Protein AF-A0A5D0SQM6-F1 (afdb_monomer)

Solvent-accessible surface area (backbone atoms only — not comparable to full-atom values): 8567 Å² total; per-residue (Å²): 117,87,54,47,66,54,40,45,46,53,64,76,66,55,86,53,50,62,44,47,6,36,24,34,65,71,31,58,69,59,44,52,49,39,36,71,53,19,62,94,47,34,68,59,55,52,51,30,46,67,71,23,79,80,90,74,53,71,64,61,26,51,54,21,42,53,53,52,50,61,75,44,41,73,59,49,38,44,52,74,42,43,67,62,58,60,66,38,75,87,69,67,67,66,70,58,75,57,52,77,78,45,87,38,69,71,35,80,44,76,32,79,69,28,56,73,27,76,60,44,60,57,45,50,76,46,24,66,42,61,46,70,39,49,92,51,66,54,31,48,51,50,36,55,53,51,31,55,76,70,76,96

Foldseek 3Di:
DDALVVLVCCLVVVPCLQLVLLLCLVPVVVLVVSCVSHVVCVVSSVVSVVPHDPPDDPVSNVVSNVVSCVVCVVVVCLQPPLVVVCPDPVLVDDLCVVCVVDPQAAAEEEDAQCRLVSNVVSSVVHHPYYHDHHPHPSSVVNNVVVCVVVVD

Nearest PDB structures (foldseek):
  4krg-assembly2_B  TM=5.559E-01  e=3.596E-02  Haemonchus contortus
  1y8c-assembly1_A  TM=6.278E-01  e=1.018E-01  Clostridium acetobutylicum ATCC 824
  4kdr-assembly1_A  TM=5.316E-01  e=6.938E-02  Escherichia coli K-12
  3vse-assembly1_A  TM=8.007E-01  e=7.311E-01  Staphylococcus aureus subsp. aureus Mu50
  4nec-assembly3_C  TM=7.654E-01  e=6.553E-01  Streptomyces lasalocidi

pLDDT: mean 93.31, std 5.18, range [63.38, 98.31]

Structure (mmCIF, N/CA/C/O backbone):
data_AF-A0A5D0SQM6-F1
#
_entry.id   AF-A0A5D0SQM6-F1
#
loop_
_atom_site.group_PDB
_atom_site.id
_atom_site.type_symbol
_atom_site.label_atom_id
_atom_site.label_alt_id
_atom_site.label_comp_id
_atom_site.label_asym_id
_atom_site.label_entity_id
_atom_site.label_seq_id
_atom_site.pdbx_PDB_ins_code
_atom_site.Cartn_x
_atom_site.Cartn_y
_atom_site.Cartn_z
_atom_site.occupancy
_atom_site.B_iso_or_equiv
_atom_site.auth_seq_id
_atom_site.auth_comp_id
_atom_site.auth_asym_id
_atom_site.auth_atom_id
_atom_site.pdbx_PDB_model_num
ATOM 1 N N . MET A 1 1 ? 7.901 -7.906 1.653 1.00 63.38 1 MET A N 1
ATOM 2 C CA . MET A 1 1 ? 7.744 -8.273 0.223 1.00 63.38 1 MET A CA 1
ATOM 3 C C . MET A 1 1 ? 6.401 -7.726 -0.242 1.00 63.38 1 MET A C 1
ATOM 5 O O . MET A 1 1 ? 5.490 -7.716 0.574 1.00 63.38 1 MET A O 1
ATOM 9 N N . LEU A 1 2 ? 6.290 -7.205 -1.470 1.00 78.69 2 LEU A N 1
ATOM 10 C CA . LEU A 1 2 ? 5.042 -6.603 -1.966 1.00 78.69 2 LEU A CA 1
ATOM 11 C C . LEU A 1 2 ? 3.921 -7.645 -2.069 1.00 78.69 2 LEU A C 1
ATOM 13 O O . LEU A 1 2 ? 4.096 -8.666 -2.729 1.00 78.69 2 LEU A O 1
ATOM 17 N N . ASP A 1 3 ? 2.765 -7.359 -1.475 1.00 86.31 3 ASP A N 1
ATOM 18 C CA . ASP A 1 3 ? 1.555 -8.173 -1.645 1.00 86.31 3 ASP A CA 1
ATOM 19 C C . ASP A 1 3 ? 0.936 -8.014 -3.042 1.00 86.31 3 ASP A C 1
ATOM 21 O O . ASP A 1 3 ? 1.148 -7.002 -3.713 1.00 86.31 3 ASP A O 1
ATOM 25 N N . LYS A 1 4 ? 0.081 -8.973 -3.428 1.00 91.56 4 LYS A N 1
ATOM 26 C CA . LYS A 1 4 ? -0.690 -8.972 -4.684 1.00 91.56 4 LYS A CA 1
ATOM 27 C C . LYS A 1 4 ? -1.365 -7.628 -4.972 1.00 91.56 4 LYS A C 1
ATOM 29 O O . LYS A 1 4 ? -1.312 -7.148 -6.100 1.00 91.56 4 LYS A O 1
ATOM 34 N N . VAL A 1 5 ? -1.958 -7.010 -3.950 1.00 90.88 5 VAL A N 1
ATOM 35 C CA . VAL A 1 5 ? -2.655 -5.725 -4.092 1.00 90.88 5 VAL A CA 1
ATOM 36 C C . VAL A 1 5 ? -1.746 -4.620 -4.618 1.00 90.88 5 VAL A C 1
ATOM 38 O O . VAL A 1 5 ? -2.197 -3.831 -5.430 1.00 90.88 5 VAL A O 1
ATOM 41 N N . HIS A 1 6 ? -0.455 -4.614 -4.277 1.00 90.81 6 HIS A N 1
ATOM 42 C CA . HIS A 1 6 ? 0.480 -3.607 -4.784 1.00 90.81 6 HIS A CA 1
ATOM 43 C C . HIS A 1 6 ? 0.828 -3.816 -6.253 1.00 90.81 6 HIS A C 1
ATOM 45 O O . HIS A 1 6 ? 1.030 -2.840 -6.963 1.00 90.81 6 HIS A O 1
ATOM 51 N N . ALA A 1 7 ? 0.896 -5.067 -6.719 1.00 93.25 7 ALA A N 1
ATOM 52 C CA . ALA A 1 7 ? 1.053 -5.334 -8.144 1.00 93.25 7 ALA A CA 1
ATOM 53 C C . ALA A 1 7 ? -0.190 -4.831 -8.899 1.00 93.25 7 ALA A C 1
ATOM 55 O O . ALA A 1 7 ? -0.078 -4.024 -9.815 1.00 93.25 7 ALA A O 1
ATOM 56 N N . VAL A 1 8 ? -1.393 -5.177 -8.433 1.00 95.00 8 VAL A N 1
ATOM 57 C CA . VAL A 1 8 ? -2.633 -4.671 -9.043 1.00 95.00 8 VAL A CA 1
ATOM 58 C C . VAL A 1 8 ? -2.690 -3.138 -9.023 1.00 95.00 8 VAL A C 1
ATOM 60 O O . VAL A 1 8 ? -2.903 -2.528 -10.062 1.00 95.00 8 VAL A O 1
ATOM 63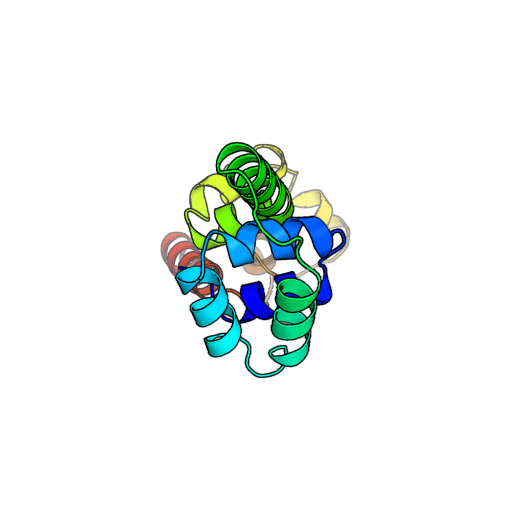 N N . TRP A 1 9 ? -2.422 -2.497 -7.886 1.00 93.31 9 TRP A N 1
ATOM 64 C CA . TRP A 1 9 ? -2.431 -1.036 -7.761 1.00 93.31 9 TRP A CA 1
ATOM 65 C C . TRP A 1 9 ? -1.369 -0.350 -8.612 1.00 93.31 9 TRP A C 1
ATOM 67 O O . TRP A 1 9 ? -1.635 0.709 -9.173 1.00 93.31 9 TRP A O 1
ATOM 77 N N . LEU A 1 10 ? -0.177 -0.941 -8.739 1.00 93.62 10 LEU A N 1
ATOM 78 C CA . LEU A 1 10 ? 0.855 -0.413 -9.624 1.00 93.62 10 LEU A CA 1
ATOM 79 C C . LEU A 1 10 ? 0.369 -0.386 -11.074 1.00 93.62 10 LEU A C 1
ATOM 81 O O . LEU A 1 10 ? 0.719 0.550 -11.778 1.00 93.62 10 LEU A O 1
ATOM 85 N N . ALA A 1 11 ? -0.423 -1.369 -11.509 1.00 94.88 11 ALA A N 1
ATOM 86 C CA . ALA A 1 11 ? -1.043 -1.352 -12.831 1.00 94.88 11 ALA A CA 1
ATOM 87 C C . ALA A 1 11 ? -2.197 -0.340 -12.920 1.00 94.88 11 ALA A C 1
ATOM 89 O O . ALA A 1 11 ? -2.239 0.466 -13.844 1.00 94.88 11 ALA A O 1
ATOM 90 N N . ASP A 1 12 ? -3.094 -0.332 -11.935 1.00 94.12 12 ASP A N 1
ATOM 91 C CA . ASP A 1 12 ? -4.331 0.465 -11.965 1.00 94.12 12 ASP A CA 1
ATOM 92 C C . ASP A 1 12 ? -4.084 1.967 -11.839 1.00 94.12 12 ASP A C 1
ATOM 94 O O . ASP A 1 12 ? -4.835 2.778 -12.378 1.00 94.12 12 ASP A O 1
ATOM 98 N N . PHE A 1 13 ? -3.031 2.343 -11.115 1.00 90.44 13 PHE A N 1
ATOM 99 C CA . PHE A 1 13 ? -2.707 3.733 -10.814 1.00 90.44 13 PHE A CA 1
ATOM 100 C C . PHE A 1 13 ? -1.411 4.201 -11.481 1.00 90.44 13 PHE A C 1
ATOM 102 O O . PHE A 1 13 ? -0.919 5.288 -11.161 1.00 90.44 13 PHE A O 1
ATOM 109 N N . CYS A 1 14 ? -0.847 3.418 -12.410 1.00 91.44 14 CYS A N 1
ATOM 110 C CA . CYS A 1 14 ? 0.328 3.845 -13.161 1.00 91.44 14 CYS A CA 1
ATOM 111 C C . CYS A 1 14 ? -0.002 5.088 -13.992 1.00 91.44 14 CYS A C 1
ATOM 113 O O . CYS A 1 14 ? -0.777 5.028 -14.940 1.00 91.44 14 CYS A O 1
ATOM 115 N N . LYS A 1 15 ? 0.617 6.225 -13.668 1.00 91.19 15 LYS A N 1
ATOM 116 C CA . LYS A 1 15 ? 0.485 7.453 -14.473 1.00 91.19 15 LYS A CA 1
ATOM 117 C C . LYS A 1 15 ? 1.580 7.600 -15.529 1.00 91.19 15 LYS A C 1
ATOM 119 O O . LYS A 1 15 ? 1.470 8.440 -16.414 1.00 91.19 15 LYS A O 1
ATOM 124 N N . ASP A 1 16 ? 2.657 6.830 -15.404 1.00 95.19 16 ASP A N 1
ATOM 125 C CA . ASP A 1 16 ? 3.860 6.941 -16.229 1.00 95.19 16 ASP A CA 1
ATOM 126 C C . ASP A 1 16 ? 4.337 5.548 -16.653 1.00 95.19 16 ASP A C 1
ATOM 128 O O . ASP A 1 16 ? 5.353 5.019 -16.192 1.00 95.19 16 ASP A O 1
ATOM 132 N N . GLU A 1 17 ? 3.551 4.945 -17.542 1.00 96.19 17 GLU A N 1
ATOM 133 C CA . GLU A 1 17 ? 3.812 3.623 -18.110 1.00 96.19 17 GLU A CA 1
ATOM 134 C C . GLU A 1 17 ? 5.172 3.544 -18.801 1.00 96.19 17 GLU A C 1
ATOM 136 O O . GLU A 1 17 ? 5.855 2.529 -18.709 1.00 96.19 17 GLU A O 1
ATOM 141 N N . LYS A 1 18 ? 5.615 4.627 -19.451 1.00 96.00 18 LYS A N 1
ATOM 142 C CA . LYS A 1 18 ? 6.921 4.666 -20.116 1.00 96.00 18 LYS A CA 1
ATOM 143 C C . LYS A 1 18 ? 8.051 4.461 -19.109 1.00 96.00 18 LYS A C 1
ATOM 145 O O . LYS A 1 18 ? 8.949 3.656 -19.352 1.00 96.00 18 LYS A O 1
ATOM 150 N N . THR A 1 19 ? 8.011 5.174 -17.985 1.00 97.25 19 THR A N 1
ATOM 151 C CA . THR A 1 19 ? 9.012 5.027 -16.922 1.00 97.25 19 THR A CA 1
ATOM 152 C C . THR A 1 19 ? 8.942 3.631 -16.314 1.00 97.25 19 THR A C 1
ATOM 154 O O . THR A 1 19 ? 9.981 2.992 -16.140 1.00 97.25 19 THR A O 1
ATOM 157 N N . LEU A 1 20 ? 7.736 3.116 -16.056 1.00 97.44 20 LEU A N 1
ATOM 158 C CA . LEU A 1 20 ? 7.570 1.750 -15.563 1.00 97.44 20 LEU A CA 1
ATOM 159 C C . LEU A 1 20 ? 8.162 0.723 -16.541 1.00 97.44 20 LEU A C 1
ATOM 161 O O . LEU A 1 20 ? 8.899 -0.163 -16.121 1.00 97.44 20 LEU A O 1
ATOM 165 N N . GLY A 1 21 ? 7.927 0.879 -17.843 1.00 97.38 21 GLY A N 1
ATOM 166 C CA . GLY A 1 21 ? 8.459 0.001 -18.884 1.00 97.38 21 GLY A CA 1
ATOM 167 C C . GLY A 1 21 ? 9.980 -0.026 -18.914 1.00 97.38 21 GLY A C 1
ATOM 168 O O . GLY A 1 21 ? 10.569 -1.104 -18.959 1.00 97.38 21 GLY A O 1
ATOM 169 N N . ILE A 1 22 ? 10.627 1.139 -18.818 1.00 98.00 22 ILE A N 1
ATOM 170 C CA . ILE A 1 22 ? 12.094 1.251 -18.739 1.00 98.00 22 ILE A CA 1
ATOM 171 C C . ILE A 1 22 ? 12.619 0.516 -17.497 1.00 98.00 22 ILE A C 1
ATOM 173 O O . ILE A 1 22 ? 13.536 -0.301 -17.610 1.00 98.00 22 ILE A O 1
ATOM 177 N N . ALA A 1 23 ? 12.014 0.754 -16.329 1.00 97.44 23 ALA A N 1
ATOM 178 C CA . ALA A 1 23 ? 12.422 0.116 -15.078 1.00 97.44 23 ALA A CA 1
ATOM 179 C C . ALA A 1 23 ? 12.260 -1.415 -15.132 1.00 97.44 23 ALA A C 1
ATOM 181 O O . ALA A 1 23 ? 13.172 -2.152 -14.753 1.00 97.44 23 ALA A O 1
ATOM 182 N N . LEU A 1 24 ? 11.132 -1.907 -15.655 1.00 96.81 24 LEU A N 1
ATOM 183 C CA . LEU A 1 24 ? 10.859 -3.340 -15.802 1.00 96.81 24 LEU A CA 1
ATOM 184 C C . LEU A 1 24 ? 11.761 -4.006 -16.846 1.00 96.81 24 LEU A C 1
ATOM 186 O O . LEU A 1 24 ? 12.163 -5.153 -16.657 1.00 96.81 24 LEU A O 1
ATOM 190 N N . LYS A 1 25 ? 12.135 -3.293 -17.916 1.00 95.69 25 LYS A N 1
ATOM 191 C CA . LYS A 1 25 ? 13.071 -3.799 -18.930 1.00 95.69 25 LYS A CA 1
ATOM 192 C C . LYS A 1 25 ? 14.458 -4.051 -18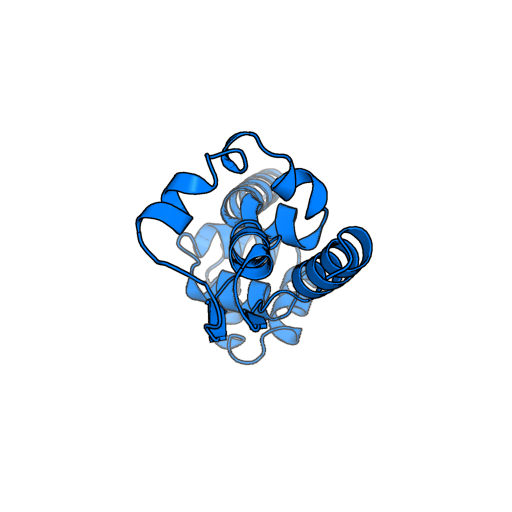.348 1.00 95.69 25 LYS A C 1
ATOM 194 O O . LYS A 1 25 ? 15.067 -5.067 -18.671 1.00 95.69 25 LYS A O 1
ATOM 199 N N . GLY A 1 26 ? 14.921 -3.152 -17.481 1.00 95.00 26 GLY A N 1
ATOM 200 C CA . GLY A 1 26 ? 16.174 -3.309 -16.744 1.00 95.00 26 GLY A CA 1
ATOM 201 C C . GLY A 1 26 ? 16.124 -4.361 -15.634 1.00 95.00 26 GLY A C 1
ATOM 202 O O . GLY A 1 26 ? 17.166 -4.868 -15.233 1.00 95.00 26 GLY A O 1
ATOM 203 N N . ASN A 1 27 ? 14.922 -4.740 -15.179 1.00 95.81 27 ASN A N 1
ATOM 204 C CA . ASN A 1 27 ? 14.713 -5.659 -14.057 1.00 95.81 27 ASN A CA 1
ATOM 205 C C . ASN A 1 27 ? 13.762 -6.823 -14.417 1.00 95.81 27 ASN A C 1
ATOM 207 O O . ASN A 1 27 ? 12.633 -6.883 -13.911 1.00 95.81 27 ASN A O 1
ATOM 211 N N . PRO A 1 28 ? 14.195 -7.800 -15.242 1.00 95.38 28 PRO A N 1
ATOM 212 C CA . PRO A 1 28 ? 13.325 -8.883 -15.713 1.00 95.38 28 PRO A CA 1
ATOM 213 C C . PRO A 1 28 ? 12.722 -9.750 -14.599 1.00 95.38 28 PRO A C 1
ATOM 215 O O . PRO A 1 28 ? 11.604 -10.247 -14.737 1.00 95.38 28 PRO A O 1
ATOM 218 N N . SER A 1 29 ? 13.433 -9.923 -13.481 1.00 96.44 29 SER A N 1
ATOM 219 C CA . SER A 1 29 ? 12.937 -10.660 -12.312 1.00 96.44 29 SER A CA 1
ATOM 220 C C . SER A 1 29 ? 11.763 -9.948 -11.635 1.00 96.44 29 SER A C 1
ATOM 222 O O . SER A 1 29 ? 10.799 -10.600 -11.236 1.00 96.44 29 SER A O 1
ATOM 224 N N . VAL A 1 30 ? 11.804 -8.614 -11.558 1.00 95.12 30 VAL A N 1
ATOM 225 C CA . VAL A 1 30 ? 10.716 -7.787 -11.015 1.00 95.12 30 VAL A CA 1
ATOM 226 C C . VAL A 1 30 ? 9.502 -7.850 -11.936 1.00 95.12 30 VAL A C 1
ATOM 228 O O . VAL A 1 30 ? 8.391 -8.072 -11.463 1.00 95.12 30 VAL A O 1
ATOM 231 N N . TYR A 1 31 ? 9.710 -7.738 -13.249 1.00 96.62 31 TYR A N 1
ATOM 232 C CA . TYR A 1 31 ? 8.651 -7.931 -14.242 1.00 96.62 31 TYR A CA 1
ATOM 233 C C . TYR A 1 31 ? 7.971 -9.299 -14.100 1.00 96.62 31 TYR A C 1
ATOM 235 O O . TYR A 1 31 ? 6.746 -9.378 -13.990 1.00 96.62 31 TYR A O 1
ATOM 243 N N . TRP A 1 32 ? 8.761 -10.376 -14.036 1.00 96.50 32 TRP A N 1
ATOM 244 C CA . TRP A 1 32 ? 8.239 -11.725 -13.828 1.00 96.50 32 TRP A CA 1
ATOM 245 C C . TRP A 1 32 ? 7.436 -11.827 -12.527 1.00 96.50 32 TRP A C 1
ATOM 247 O O . TRP A 1 32 ? 6.323 -12.353 -12.533 1.00 96.50 32 TRP A O 1
ATOM 257 N N . TYR A 1 33 ? 7.967 -11.283 -11.429 1.00 95.19 33 TYR A N 1
ATOM 258 C CA . TYR A 1 33 ? 7.308 -11.304 -10.126 1.00 95.19 33 TYR A CA 1
ATOM 259 C C . TYR A 1 33 ? 5.948 -10.600 -10.168 1.00 95.19 33 TYR A C 1
ATOM 261 O O . TYR A 1 33 ? 4.949 -11.175 -9.742 1.00 95.19 33 TYR A O 1
ATOM 269 N N . LEU A 1 34 ? 5.878 -9.393 -10.737 1.00 95.12 34 LEU A N 1
ATOM 270 C CA . LEU A 1 34 ? 4.633 -8.626 -10.833 1.00 95.12 34 LEU A CA 1
ATOM 271 C C . LEU A 1 34 ? 3.565 -9.358 -11.652 1.00 95.12 34 LEU A C 1
ATOM 273 O O . LEU A 1 34 ? 2.422 -9.451 -11.205 1.00 95.12 34 LEU A O 1
ATOM 277 N N . LYS A 1 35 ? 3.942 -9.970 -12.784 1.00 95.38 35 LYS A N 1
ATOM 278 C CA . LYS A 1 35 ? 3.031 -10.806 -13.585 1.00 95.38 35 LYS A CA 1
ATOM 279 C C . LYS A 1 35 ? 2.497 -12.006 -12.806 1.00 95.38 35 LYS A C 1
ATOM 281 O O . LYS A 1 35 ? 1.325 -12.346 -12.924 1.00 95.38 35 LYS A O 1
ATOM 286 N N . LYS A 1 36 ? 3.347 -12.662 -12.010 1.00 95.56 36 LYS A N 1
ATOM 287 C CA . LYS A 1 36 ? 2.926 -13.805 -11.185 1.00 95.56 36 LYS A CA 1
ATOM 288 C C . LYS A 1 36 ? 2.039 -13.392 -10.018 1.00 95.56 36 LYS A C 1
ATOM 290 O O . LYS A 1 36 ? 1.133 -14.142 -9.666 1.00 95.56 36 LYS A O 1
ATOM 295 N N . MET A 1 37 ? 2.272 -12.216 -9.444 1.00 93.94 37 MET A N 1
ATOM 296 C CA . MET A 1 37 ? 1.464 -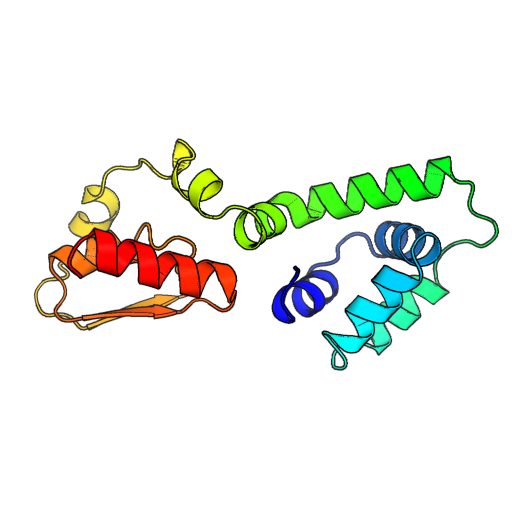11.693 -8.344 1.00 93.94 37 MET A CA 1
ATOM 297 C C . MET A 1 37 ? 0.092 -11.188 -8.800 1.00 93.94 37 MET A C 1
ATOM 299 O O . MET A 1 37 ? -0.878 -11.359 -8.063 1.00 93.94 37 MET A O 1
ATOM 303 N N . ALA A 1 38 ? 0.004 -10.589 -9.989 1.00 95.94 38 ALA A N 1
ATOM 304 C CA . ALA A 1 38 ? -1.223 -10.025 -10.549 1.00 95.94 38 ALA A CA 1
ATOM 305 C C . ALA A 1 38 ? -1.496 -10.555 -11.972 1.00 95.94 38 ALA A C 1
ATOM 307 O O . ALA A 1 38 ? -1.405 -9.789 -12.936 1.00 95.94 38 ALA A O 1
ATOM 308 N N . PRO A 1 39 ? -1.847 -11.848 -12.130 1.00 96.69 39 PRO A N 1
ATOM 309 C CA . PRO A 1 39 ? -2.194 -12.417 -13.435 1.00 96.69 39 PRO A CA 1
ATOM 310 C C . PRO A 1 39 ? -3.375 -11.693 -14.103 1.00 96.69 39 PRO A C 1
ATOM 312 O O . PRO A 1 39 ? -3.424 -11.572 -15.320 1.00 96.69 39 PRO A O 1
ATOM 315 N N . GLU A 1 40 ? -4.296 -11.115 -13.329 1.00 97.44 40 GLU A N 1
ATOM 316 C CA . GLU A 1 40 ? -5.381 -10.277 -13.861 1.00 97.44 40 GLU A CA 1
ATOM 317 C C . GLU A 1 40 ? -4.900 -8.991 -14.562 1.00 97.44 40 GLU A C 1
ATOM 319 O O . GLU A 1 40 ? -5.652 -8.379 -15.319 1.00 97.44 40 GLU A O 1
ATOM 324 N N . ARG A 1 41 ? -3.655 -8.569 -14.315 1.00 97.50 41 ARG A N 1
ATOM 325 C CA . ARG A 1 41 ? -3.012 -7.397 -14.925 1.00 97.50 41 ARG A CA 1
ATOM 326 C C . ARG A 1 41 ? -1.855 -7.787 -15.842 1.00 97.50 41 ARG A C 1
ATOM 328 O O . ARG A 1 41 ? -1.049 -6.937 -16.209 1.00 97.50 41 ARG A O 1
ATOM 335 N N . GLU A 1 42 ? -1.783 -9.054 -16.250 1.00 96.69 42 GLU A N 1
ATOM 336 C CA . GLU A 1 42 ? -0.700 -9.573 -17.087 1.00 96.69 42 GLU A CA 1
ATO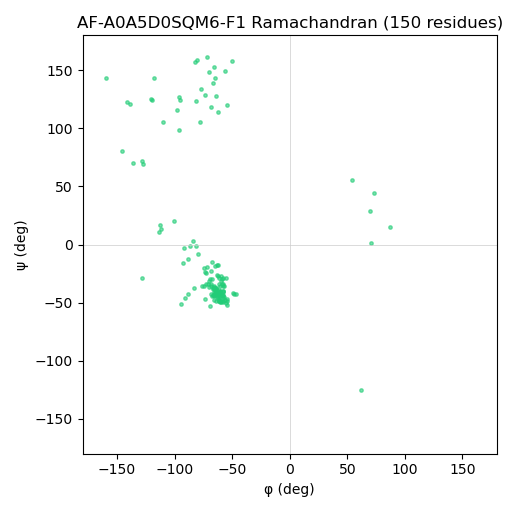M 337 C C . GLU A 1 42 ? -0.518 -8.755 -18.373 1.00 96.69 42 GLU A C 1
ATOM 339 O O . GLU A 1 42 ? 0.585 -8.293 -18.666 1.00 96.69 42 GLU A O 1
ATOM 344 N N . TYR A 1 43 ? -1.626 -8.509 -19.075 1.00 97.50 43 TYR A N 1
ATOM 345 C CA . TYR A 1 43 ? -1.651 -7.764 -20.331 1.00 97.50 43 TYR A CA 1
ATOM 346 C C . TYR A 1 43 ? -1.085 -6.345 -20.198 1.00 97.50 43 TYR A C 1
ATOM 348 O O . TYR A 1 43 ? -0.322 -5.901 -21.052 1.00 97.50 43 TYR A O 1
ATOM 356 N N . PHE A 1 44 ? -1.404 -5.652 -19.100 1.00 97.88 44 PHE A N 1
ATOM 357 C CA . PHE A 1 44 ? -0.871 -4.317 -18.830 1.00 97.88 44 PHE A CA 1
ATOM 358 C C . PHE A 1 44 ? 0.661 -4.347 -18.746 1.00 97.88 44 PHE A C 1
ATOM 360 O O . PHE A 1 44 ? 1.340 -3.579 -19.425 1.00 97.88 44 PHE A O 1
ATOM 367 N N . TYR A 1 45 ? 1.227 -5.273 -17.968 1.00 97.69 45 TYR A N 1
ATOM 368 C CA . TYR A 1 45 ? 2.680 -5.362 -17.822 1.00 97.69 45 TYR A CA 1
ATOM 369 C C . TYR A 1 45 ? 3.383 -5.750 -19.121 1.00 97.69 45 TYR A C 1
ATOM 371 O O . TYR A 1 45 ? 4.475 -5.251 -19.395 1.00 97.69 45 TYR A O 1
ATOM 379 N N . GLU A 1 46 ? 2.773 -6.620 -19.926 1.00 97.50 46 GLU A N 1
ATOM 380 C CA . GLU A 1 46 ? 3.294 -6.976 -21.247 1.00 97.50 46 GLU A CA 1
ATOM 381 C C . GLU A 1 46 ? 3.336 -5.772 -22.184 1.00 97.50 46 GLU A C 1
ATOM 383 O O . GLU A 1 46 ? 4.368 -5.528 -22.810 1.00 97.50 46 GLU A O 1
ATOM 388 N N . GLN A 1 47 ? 2.259 -4.987 -22.237 1.00 97.50 47 GLN A N 1
ATOM 389 C CA . GLN A 1 47 ? 2.207 -3.763 -23.035 1.00 97.50 47 GLN A CA 1
ATOM 390 C C . GLN A 1 47 ? 3.250 -2.740 -22.583 1.00 97.50 47 GLN A C 1
ATOM 392 O O . GLN A 1 47 ? 4.012 -2.226 -23.402 1.00 97.50 47 GLN A O 1
ATOM 397 N N . VAL A 1 48 ? 3.330 -2.484 -21.277 1.00 96.94 48 VAL A N 1
ATOM 398 C CA . VAL A 1 48 ? 4.299 -1.553 -20.687 1.00 96.94 48 VAL A CA 1
ATOM 399 C C . VAL A 1 48 ? 5.736 -1.958 -21.030 1.00 96.94 48 VAL A C 1
ATOM 401 O O . VAL A 1 48 ? 6.547 -1.116 -21.420 1.00 96.94 48 VAL A O 1
ATOM 404 N N . LEU A 1 49 ? 6.059 -3.253 -20.951 1.00 96.19 49 LEU A N 1
ATOM 405 C CA . LEU A 1 49 ? 7.382 -3.766 -21.307 1.00 96.19 49 LEU A CA 1
ATOM 406 C C . LEU A 1 49 ? 7.652 -3.712 -22.821 1.00 96.19 49 LEU A C 1
ATOM 408 O O . LEU A 1 49 ? 8.791 -3.469 -23.233 1.00 96.19 49 LEU A O 1
ATOM 412 N N . ALA A 1 50 ? 6.636 -3.966 -23.649 1.00 96.12 50 ALA A N 1
ATOM 413 C CA . ALA A 1 50 ? 6.742 -3.939 -25.108 1.00 96.12 50 ALA A CA 1
ATOM 414 C C . ALA A 1 50 ? 6.960 -2.519 -25.650 1.00 96.12 50 ALA A C 1
ATOM 416 O O . ALA A 1 50 ? 7.729 -2.337 -26.593 1.00 96.12 50 ALA A O 1
ATOM 417 N N . ASN A 1 51 ? 6.341 -1.521 -25.014 1.00 94.88 51 ASN A N 1
ATOM 418 C CA . ASN A 1 51 ? 6.455 -0.106 -25.372 1.00 94.88 51 ASN A CA 1
ATOM 419 C C . ASN A 1 51 ? 7.750 0.551 -24.862 1.00 94.88 51 ASN A C 1
ATOM 421 O O . ASN A 1 51 ? 8.050 1.695 -25.217 1.00 94.88 51 ASN A O 1
ATOM 425 N N . ALA A 1 52 ? 8.531 -0.146 -24.032 1.00 94.69 52 ALA A N 1
ATOM 426 C CA . ALA A 1 52 ? 9.805 0.360 -23.543 1.00 94.69 52 ALA A CA 1
ATOM 427 C C . ALA A 1 52 ? 10.834 0.482 -24.691 1.00 94.69 52 ALA A C 1
ATOM 429 O O . ALA A 1 52 ? 10.939 -0.425 -25.526 1.00 94.69 52 ALA A O 1
ATOM 430 N N . PRO A 1 53 ? 11.642 1.562 -24.736 1.00 92.69 53 PRO A N 1
ATOM 431 C CA . PRO A 1 53 ? 12.695 1.711 -25.735 1.00 92.69 53 PRO A CA 1
ATOM 432 C C . PRO A 1 53 ? 13.686 0.539 -25.734 1.00 92.69 53 PRO A C 1
ATOM 434 O O . PRO A 1 53 ? 13.965 -0.076 -24.701 1.00 92.69 53 PRO A O 1
ATOM 437 N N . LYS A 1 54 ? 14.246 0.243 -26.909 1.00 88.69 54 LYS A N 1
ATOM 438 C CA . LYS A 1 54 ? 15.341 -0.725 -27.062 1.00 88.69 54 LYS A CA 1
ATOM 439 C C . LYS A 1 54 ? 16.682 -0.062 -26.727 1.00 88.69 54 LYS A C 1
ATOM 441 O O . LYS A 1 54 ? 16.804 1.150 -26.860 1.00 88.69 54 LYS A O 1
ATOM 446 N N . ASN A 1 55 ? 17.679 -0.871 -26.357 1.00 87.62 55 ASN A N 1
ATOM 447 C CA . ASN A 1 55 ? 19.061 -0.442 -26.092 1.00 87.62 55 ASN A CA 1
ATOM 448 C C . ASN A 1 55 ? 19.157 0.694 -25.058 1.00 87.62 55 ASN A C 1
ATOM 450 O O . ASN A 1 55 ? 19.693 1.762 -25.334 1.00 87.62 55 ASN A O 1
ATOM 454 N N . LEU A 1 56 ? 18.591 0.462 -23.873 1.00 90.12 56 LEU A N 1
ATOM 455 C CA . LEU A 1 56 ? 18.626 1.419 -22.771 1.00 90.12 56 LEU A CA 1
ATOM 456 C C . LEU A 1 56 ? 19.994 1.416 -22.085 1.00 90.12 56 LEU A C 1
ATOM 458 O O . LEU A 1 56 ? 20.522 0.360 -21.739 1.00 90.12 56 LEU A O 1
ATOM 462 N N . GLU A 1 57 ? 20.524 2.608 -21.836 1.00 93.81 57 GLU A N 1
ATOM 463 C CA . GLU A 1 57 ? 21.704 2.799 -20.997 1.00 93.81 57 GLU A CA 1
ATOM 464 C C . GLU A 1 57 ? 21.376 2.524 -19.524 1.00 93.81 57 GLU A C 1
ATOM 466 O O . GLU A 1 57 ? 20.264 2.791 -19.050 1.00 93.81 57 GLU A O 1
ATOM 471 N N . SER A 1 58 ? 22.360 2.025 -18.773 1.00 94.38 58 SER A N 1
ATOM 472 C CA . SER A 1 58 ? 22.201 1.683 -17.353 1.00 94.38 58 SER A CA 1
ATOM 473 C C . SER A 1 58 ? 21.759 2.871 -16.497 1.00 94.38 58 SER A C 1
ATOM 475 O O . SER A 1 58 ? 20.981 2.701 -15.561 1.00 94.38 58 SER A O 1
ATOM 477 N N . GLU A 1 59 ? 22.205 4.083 -16.833 1.00 96.44 59 GLU A N 1
ATOM 478 C CA . GLU A 1 59 ? 21.815 5.306 -16.127 1.00 96.44 59 GLU A CA 1
ATOM 479 C C . GLU A 1 59 ? 20.320 5.608 -16.296 1.00 96.44 59 GLU A C 1
ATOM 481 O O . GLU A 1 59 ? 19.619 5.855 -15.315 1.00 96.44 59 GLU A O 1
ATOM 486 N N . LYS A 1 60 ? 19.787 5.472 -17.517 1.00 96.19 60 LYS A N 1
ATOM 487 C CA . LYS A 1 60 ? 18.358 5.684 -17.802 1.00 96.19 60 LYS A CA 1
ATOM 488 C C . LYS A 1 60 ? 17.468 4.651 -17.123 1.00 96.19 60 LYS A C 1
ATOM 490 O O . LYS A 1 60 ? 16.378 4.987 -16.661 1.00 96.19 60 LYS A O 1
ATOM 495 N N . ILE A 1 61 ? 17.937 3.407 -17.028 1.00 96.81 61 ILE A N 1
ATOM 496 C CA . ILE A 1 61 ? 17.262 2.365 -16.248 1.00 96.81 61 ILE A CA 1
ATOM 497 C C . ILE A 1 61 ? 17.206 2.776 -14.776 1.00 96.81 61 ILE A C 1
ATOM 499 O O . ILE A 1 61 ? 16.130 2.765 -14.177 1.00 96.81 61 ILE A O 1
ATOM 503 N N . ARG A 1 62 ? 18.335 3.211 -14.208 1.00 97.50 62 ARG A N 1
ATOM 504 C CA . ARG A 1 62 ? 18.412 3.602 -12.799 1.00 97.50 62 ARG A CA 1
ATOM 505 C C . ARG A 1 62 ? 17.539 4.814 -12.469 1.00 97.50 62 ARG A C 1
ATOM 507 O O . ARG A 1 62 ? 16.868 4.826 -11.438 1.00 97.50 62 ARG A O 1
ATOM 514 N N . GLU A 1 63 ? 17.512 5.820 -13.338 1.00 97.50 63 GLU A N 1
ATOM 515 C CA . GLU A 1 63 ? 16.610 6.970 -13.207 1.00 97.50 63 GLU A CA 1
ATOM 516 C C . GLU A 1 63 ? 15.141 6.525 -13.166 1.00 97.50 63 GLU A C 1
ATOM 518 O O . GLU A 1 63 ? 14.370 6.982 -12.315 1.00 97.50 63 GLU A O 1
ATOM 523 N N . ALA A 1 64 ? 14.758 5.603 -14.055 1.00 97.31 64 ALA A N 1
ATOM 524 C CA . ALA A 1 64 ? 13.401 5.082 -14.122 1.00 97.31 64 ALA A CA 1
ATOM 525 C C . ALA A 1 64 ? 13.025 4.267 -12.878 1.00 97.31 64 ALA A C 1
ATOM 527 O O . ALA A 1 64 ? 11.945 4.474 -12.326 1.00 97.31 64 ALA A O 1
ATOM 528 N N . GLU A 1 65 ? 13.919 3.407 -12.385 1.00 95.94 65 GLU A N 1
ATOM 529 C CA . GLU A 1 65 ? 13.731 2.682 -11.120 1.00 95.94 65 GLU A CA 1
ATOM 530 C C . GLU A 1 65 ? 13.445 3.641 -9.966 1.00 95.94 65 GLU A C 1
ATOM 532 O O . GLU A 1 65 ? 12.454 3.485 -9.254 1.00 95.94 65 GLU A O 1
ATOM 537 N N . ILE A 1 66 ? 14.290 4.662 -9.792 1.00 95.75 66 ILE A N 1
ATOM 538 C CA . ILE A 1 66 ? 14.141 5.644 -8.714 1.00 95.75 66 ILE A CA 1
ATOM 539 C C . ILE A 1 66 ? 12.805 6.374 -8.846 1.00 95.75 66 ILE A C 1
ATOM 541 O O . ILE A 1 66 ? 12.119 6.588 -7.845 1.00 95.75 66 ILE A O 1
ATOM 545 N N . LYS A 1 67 ? 12.415 6.750 -10.066 1.00 95.88 67 LYS A N 1
ATOM 546 C CA . LYS A 1 67 ? 11.151 7.448 -10.313 1.00 95.88 67 LYS A CA 1
ATOM 547 C C . LYS A 1 67 ? 9.938 6.570 -9.993 1.00 95.88 67 LYS A C 1
ATOM 549 O O . LYS A 1 67 ? 9.029 7.046 -9.314 1.00 95.88 67 LYS A O 1
ATOM 554 N N . VAL A 1 68 ? 9.946 5.295 -10.393 1.00 94.19 68 VAL A N 1
ATOM 555 C CA . VAL A 1 68 ? 8.895 4.330 -10.020 1.00 94.19 68 VAL A CA 1
ATOM 556 C C . VAL A 1 68 ? 8.841 4.168 -8.505 1.00 94.19 68 VAL A C 1
ATOM 558 O O . VAL A 1 68 ? 7.773 4.329 -7.920 1.00 94.19 68 VAL A O 1
ATOM 561 N N . MET A 1 69 ? 9.981 3.940 -7.849 1.00 91.06 69 MET A N 1
ATOM 562 C CA . MET A 1 69 ? 10.044 3.748 -6.396 1.00 91.06 69 MET A CA 1
ATOM 563 C C . MET A 1 69 ? 9.525 4.964 -5.624 1.00 91.06 69 MET A C 1
ATOM 565 O O . MET A 1 69 ? 8.773 4.801 -4.668 1.00 91.06 69 MET A O 1
ATOM 569 N N . LYS A 1 70 ? 9.846 6.185 -6.073 1.00 90.81 70 LYS A N 1
ATOM 570 C CA . LYS A 1 70 ? 9.286 7.4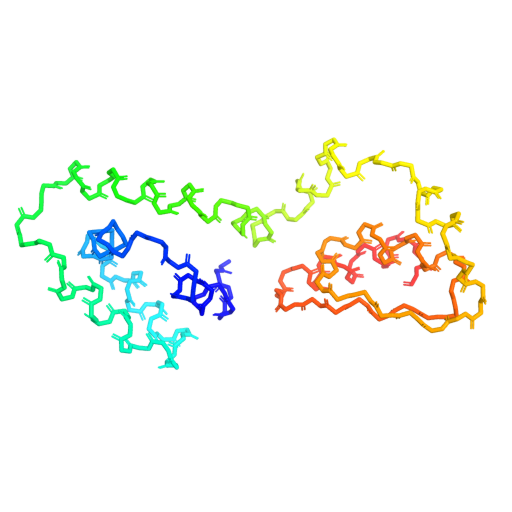20 -5.504 1.00 90.81 70 LYS A CA 1
ATOM 571 C C . LY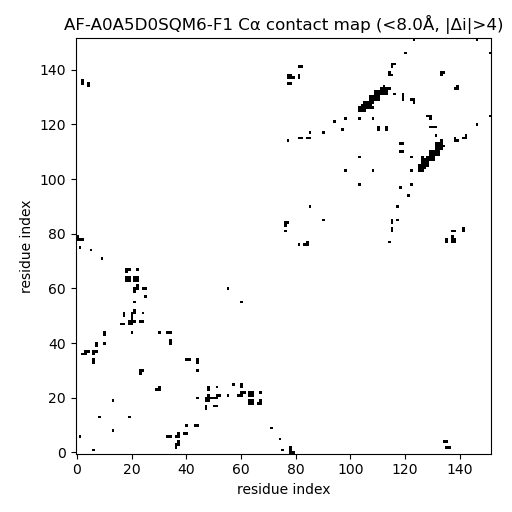S A 1 70 ? 7.767 7.489 -5.653 1.00 90.81 70 LYS A C 1
ATOM 573 O O . LYS A 1 70 ? 7.097 7.921 -4.724 1.00 90.81 70 LYS A O 1
ATOM 578 N N . SER A 1 71 ? 7.224 7.047 -6.789 1.00 89.81 71 SER A N 1
ATOM 579 C CA . SER A 1 71 ? 5.775 7.081 -7.036 1.00 89.81 71 SER A CA 1
ATOM 580 C C . SER A 1 71 ? 4.970 6.117 -6.158 1.00 89.81 71 SER A C 1
ATOM 582 O O . SER A 1 71 ? 3.789 6.358 -5.935 1.00 89.81 71 SER A O 1
ATOM 584 N N . ILE A 1 72 ? 5.606 5.065 -5.631 1.00 88.31 72 ILE A N 1
ATOM 585 C CA . ILE A 1 72 ? 4.976 4.065 -4.752 1.00 88.31 72 ILE A CA 1
ATOM 586 C C . ILE A 1 72 ? 5.503 4.115 -3.311 1.00 88.31 72 ILE A C 1
ATOM 588 O O . ILE A 1 72 ? 5.292 3.176 -2.544 1.00 88.31 72 ILE A O 1
ATOM 592 N N . ASN A 1 73 ? 6.223 5.177 -2.938 1.00 84.44 73 ASN A N 1
ATOM 593 C CA . ASN A 1 73 ? 6.978 5.230 -1.686 1.00 84.44 73 ASN A CA 1
ATOM 594 C C . ASN A 1 73 ? 6.102 5.018 -0.441 1.00 84.44 73 ASN A C 1
ATOM 596 O O . ASN A 1 73 ? 6.487 4.283 0.467 1.00 84.44 73 ASN A O 1
ATOM 600 N N . ASP A 1 74 ? 4.899 5.588 -0.430 1.00 75.19 74 ASP A N 1
ATOM 601 C CA . ASP A 1 74 ? 3.978 5.449 0.702 1.00 75.19 74 ASP A CA 1
ATOM 602 C C . ASP A 1 74 ? 3.549 3.989 0.902 1.00 75.19 74 ASP A C 1
ATOM 604 O O . ASP A 1 74 ? 3.496 3.492 2.027 1.00 75.19 74 ASP A O 1
ATOM 608 N N . TRP A 1 75 ? 3.341 3.249 -0.192 1.00 82.69 75 TRP A N 1
ATOM 609 C CA . TRP A 1 75 ? 3.024 1.820 -0.132 1.00 82.69 75 TRP A CA 1
ATOM 610 C C . TRP A 1 75 ? 4.198 1.005 0.411 1.00 82.69 75 TRP A C 1
ATOM 612 O O . TRP A 1 75 ? 4.006 0.046 1.160 1.00 82.69 75 TRP A O 1
ATOM 622 N N . LEU A 1 76 ? 5.428 1.385 0.058 1.00 77.38 76 LEU A N 1
ATOM 623 C CA . LEU A 1 76 ? 6.629 0.702 0.536 1.00 77.38 76 LEU A CA 1
ATOM 624 C C . LEU A 1 76 ? 6.788 0.834 2.050 1.00 77.38 76 LEU A C 1
ATOM 626 O O . LEU A 1 76 ? 7.148 -0.151 2.696 1.00 77.38 76 LEU A O 1
ATOM 630 N N . LEU A 1 77 ? 6.467 1.997 2.623 1.00 78.69 77 LEU A N 1
ATOM 631 C CA . LEU A 1 77 ? 6.493 2.193 4.074 1.00 78.69 77 LEU A CA 1
ATOM 632 C C . LEU A 1 77 ? 5.502 1.263 4.787 1.00 78.69 77 LEU A C 1
ATOM 634 O O . LEU A 1 77 ? 5.891 0.596 5.745 1.00 78.69 77 LEU A O 1
ATOM 638 N N . TYR A 1 78 ? 4.277 1.116 4.273 1.00 78.25 78 TYR A N 1
ATOM 639 C CA . TYR A 1 78 ? 3.287 0.175 4.824 1.00 78.25 78 TYR A CA 1
ATOM 640 C C . TYR A 1 78 ? 3.753 -1.280 4.796 1.00 78.25 78 TYR A C 1
ATOM 642 O O . TYR A 1 78 ? 3.531 -2.055 5.734 1.00 78.25 78 TYR A O 1
ATOM 650 N N . VAL A 1 79 ? 4.397 -1.671 3.699 1.00 78.50 79 VAL A N 1
ATOM 651 C CA . VAL A 1 79 ? 4.854 -3.046 3.493 1.00 78.50 79 VAL A CA 1
ATOM 652 C C . VAL A 1 79 ? 6.102 -3.356 4.310 1.00 78.50 79 VAL A C 1
ATOM 654 O O . VAL A 1 79 ? 6.256 -4.494 4.751 1.00 78.50 79 VAL A O 1
ATOM 657 N N . TYR A 1 80 ? 7.000 -2.389 4.485 1.00 82.38 80 TYR A N 1
ATOM 658 C CA . TYR A 1 80 ? 8.305 -2.622 5.094 1.00 82.38 80 TYR A CA 1
ATOM 659 C C . TYR A 1 80 ? 8.323 -2.335 6.594 1.00 82.38 80 TYR A C 1
ATOM 661 O O . TYR A 1 80 ? 8.760 -3.188 7.363 1.00 82.38 80 TYR A O 1
ATOM 669 N N . ASN A 1 81 ? 7.843 -1.162 7.017 1.00 87.75 81 ASN A N 1
ATOM 670 C CA . ASN A 1 81 ? 7.879 -0.748 8.415 1.00 87.75 81 ASN A CA 1
ATOM 671 C C . ASN A 1 81 ? 6.645 0.099 8.790 1.00 87.75 81 ASN A C 1
ATOM 673 O O . ASN A 1 81 ? 6.724 1.331 8.839 1.00 87.75 81 ASN A O 1
ATOM 677 N N . PRO A 1 82 ? 5.498 -0.548 9.069 1.00 90.88 82 PRO A N 1
ATOM 678 C CA . PRO A 1 82 ? 4.261 0.155 9.398 1.00 90.88 82 PRO A CA 1
ATOM 679 C C . PRO A 1 82 ? 4.367 0.970 10.692 1.00 90.88 82 PRO A C 1
ATOM 681 O O . PRO A 1 82 ? 3.699 1.989 10.820 1.00 90.88 82 PRO A O 1
ATOM 684 N N . GLU A 1 83 ? 5.246 0.582 11.620 1.00 91.81 83 GLU A N 1
ATOM 685 C CA . GLU A 1 83 ? 5.506 1.341 12.845 1.00 91.81 83 GLU A CA 1
ATOM 686 C C . GLU A 1 83 ? 6.145 2.704 12.555 1.00 91.81 83 GLU A C 1
ATOM 688 O O . GLU A 1 83 ? 5.801 3.690 13.202 1.00 91.81 83 GLU A O 1
ATOM 693 N N . THR A 1 84 ? 7.034 2.804 11.561 1.00 90.19 84 THR A N 1
ATOM 694 C CA . THR A 1 84 ? 7.579 4.107 11.152 1.00 90.19 84 THR A CA 1
ATOM 695 C C . THR A 1 84 ? 6.472 5.030 10.668 1.00 90.19 84 THR A C 1
ATOM 697 O O . THR A 1 84 ? 6.446 6.184 11.080 1.00 90.19 84 THR A O 1
ATOM 700 N N . TYR A 1 85 ? 5.551 4.526 9.841 1.00 88.06 85 TYR A N 1
ATOM 701 C CA . TYR A 1 85 ? 4.421 5.320 9.358 1.00 88.06 85 TYR A CA 1
ATOM 702 C C . TYR A 1 85 ? 3.497 5.752 10.503 1.00 88.06 85 TYR A C 1
ATOM 704 O O . TYR A 1 85 ? 3.126 6.918 10.584 1.00 88.06 85 TYR A O 1
ATOM 712 N N . ASP A 1 86 ? 3.170 4.832 11.415 1.00 90.69 86 ASP A N 1
ATOM 713 C CA . ASP A 1 86 ? 2.289 5.097 12.559 1.00 90.69 86 ASP A CA 1
ATOM 714 C C . ASP A 1 86 ? 2.827 6.199 13.487 1.00 90.69 86 ASP A C 1
ATOM 716 O O . ASP A 1 86 ? 2.045 6.902 14.121 1.00 90.69 86 ASP A O 1
ATOM 720 N N . ASN A 1 87 ? 4.151 6.384 13.522 1.00 90.62 87 ASN A N 1
ATOM 721 C CA . ASN A 1 87 ? 4.836 7.380 14.346 1.00 90.62 87 ASN A CA 1
ATOM 722 C C . ASN A 1 87 ? 5.068 8.740 13.656 1.00 90.62 87 ASN A C 1
ATOM 724 O O . ASN A 1 87 ? 5.612 9.648 14.294 1.00 90.62 87 ASN A O 1
ATOM 728 N N . LEU A 1 88 ? 4.694 8.901 12.380 1.00 89.88 88 LEU A N 1
ATOM 729 C CA . LEU A 1 88 ? 4.846 10.170 11.658 1.00 89.88 88 LEU A CA 1
ATOM 730 C C . LEU A 1 88 ? 3.959 11.259 12.272 1.00 89.88 88 LEU A C 1
ATOM 732 O O . LEU A 1 88 ? 2.835 11.000 12.677 1.00 89.88 88 LEU A O 1
ATOM 736 N N . ASP A 1 89 ? 4.427 12.506 12.313 1.00 90.44 89 ASP A N 1
ATOM 737 C CA . ASP A 1 89 ? 3.735 13.558 13.075 1.00 90.44 89 ASP A CA 1
ATOM 738 C C . ASP A 1 89 ? 2.304 13.849 12.602 1.00 90.44 89 ASP A C 1
ATOM 740 O O . ASP A 1 89 ? 1.449 14.190 13.418 1.00 90.44 89 ASP A O 1
ATOM 744 N N . PHE A 1 90 ? 1.996 13.650 11.317 1.00 86.25 90 PHE A N 1
ATOM 745 C CA . PHE A 1 90 ? 0.633 13.850 10.815 1.00 86.25 90 PHE A CA 1
ATOM 746 C C . PHE A 1 90 ? -0.372 12.818 11.365 1.00 86.25 90 PHE A C 1
ATOM 748 O O . PHE A 1 90 ? -1.576 13.048 11.285 1.00 86.25 90 PHE A O 1
ATOM 755 N N . THR A 1 91 ? 0.079 11.702 11.956 1.00 87.00 91 THR A N 1
ATOM 756 C CA . THR A 1 91 ? -0.806 10.728 12.616 1.00 87.00 91 THR A CA 1
ATOM 757 C C . THR A 1 91 ? -1.198 11.156 14.035 1.00 87.00 91 THR A C 1
ATOM 759 O O . THR A 1 91 ? -1.984 10.460 14.676 1.00 87.00 91 THR A O 1
ATOM 762 N N . LYS A 1 92 ? -0.713 12.301 14.543 1.00 88.12 92 LYS A N 1
ATOM 763 C CA . LYS A 1 92 ? -0.904 12.770 15.934 1.00 88.12 92 LYS A CA 1
ATOM 764 C C . LYS A 1 92 ? -1.993 13.839 16.119 1.00 88.12 92 LYS A C 1
ATOM 766 O O . LYS A 1 92 ? -1.991 14.553 17.116 1.00 88.12 92 LYS A O 1
ATOM 771 N N . TRP A 1 93 ? -2.924 13.950 15.176 1.00 87.12 93 TRP A N 1
ATOM 772 C CA . TRP A 1 93 ? -4.176 14.705 15.321 1.00 87.12 93 TRP A CA 1
ATOM 773 C C . TRP A 1 93 ? -4.961 14.372 16.597 1.00 87.12 93 TRP A C 1
ATOM 775 O O . TRP A 1 93 ? -4.784 13.303 17.188 1.00 87.12 93 TRP A O 1
ATOM 785 N N . ASN A 1 94 ? -5.826 15.295 17.017 1.00 93.31 94 ASN A N 1
ATOM 786 C CA . ASN A 1 94 ? -6.639 15.144 18.218 1.00 93.31 94 ASN A CA 1
ATOM 787 C C . ASN A 1 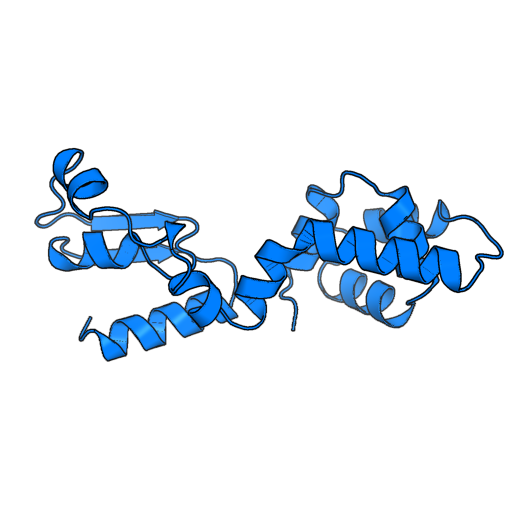94 ? -7.772 14.130 17.978 1.00 93.31 94 ASN A C 1
ATOM 789 O O . ASN A 1 94 ? -8.532 14.266 17.025 1.00 93.31 94 ASN A O 1
ATOM 793 N N . ASP A 1 95 ? -7.916 13.142 18.869 1.00 94.06 95 ASP A N 1
ATOM 794 C CA . ASP A 1 95 ? -8.991 12.138 18.806 1.00 94.06 95 ASP A CA 1
ATOM 795 C C . ASP A 1 95 ? -10.393 12.774 18.773 1.00 94.06 95 ASP A C 1
ATOM 797 O O . ASP A 1 95 ? -11.304 12.203 18.165 1.00 94.06 95 ASP A O 1
ATOM 801 N N . SER A 1 96 ? -10.555 13.963 19.373 1.00 94.38 96 SER A N 1
ATOM 802 C CA . SER A 1 96 ? -11.837 14.671 19.409 1.00 94.38 96 SER A CA 1
ATOM 803 C C . SER A 1 96 ? -12.346 15.059 18.022 1.00 94.38 96 SER A C 1
ATOM 805 O O . SER A 1 96 ? -13.551 15.082 17.802 1.00 94.38 96 SER A O 1
ATOM 807 N N . GLU A 1 97 ? -11.456 15.251 17.043 1.00 92.69 97 GLU A N 1
ATOM 808 C CA . GLU A 1 97 ? -11.859 15.540 15.661 1.00 92.69 97 GLU A CA 1
ATOM 809 C C . GLU A 1 97 ? -12.736 14.434 15.065 1.00 92.69 97 GLU A C 1
ATOM 811 O O . GLU A 1 97 ? -13.587 14.718 14.227 1.00 92.69 97 GLU A O 1
ATOM 816 N N . LEU A 1 98 ? -12.567 13.181 15.505 1.00 93.12 98 LEU A N 1
ATOM 817 C CA . LEU A 1 98 ? -13.439 12.081 15.103 1.00 93.12 98 LEU A CA 1
ATOM 818 C C . LEU A 1 98 ? -14.629 11.913 16.062 1.00 93.12 98 LEU A C 1
ATOM 820 O O . LEU A 1 98 ? -15.760 11.735 15.603 1.00 93.12 98 LEU A O 1
ATOM 824 N N . THR A 1 99 ? -14.396 11.936 17.378 1.00 94.62 99 THR A N 1
ATOM 825 C CA . THR A 1 99 ? -15.446 11.624 18.369 1.00 94.62 99 THR A CA 1
ATOM 826 C C . THR A 1 99 ? -16.497 12.721 18.507 1.00 94.62 99 THR A C 1
ATOM 828 O O . THR A 1 99 ? -17.637 12.422 18.852 1.00 94.62 99 THR A O 1
ATOM 831 N N . ASP A 1 100 ? -16.165 13.970 18.177 1.00 95.69 100 ASP A N 1
ATOM 832 C CA . ASP A 1 100 ? -17.119 15.085 18.216 1.00 95.69 100 ASP A CA 1
ATOM 833 C C . ASP A 1 100 ? -18.108 15.034 17.036 1.00 95.69 100 ASP A C 1
ATOM 835 O O . ASP A 1 100 ? -19.196 15.606 17.103 1.00 95.69 100 ASP A O 1
ATOM 839 N N . ILE A 1 101 ? -17.762 14.320 15.956 1.00 95.19 101 ILE A N 1
ATOM 840 C CA . ILE A 1 101 ? -18.630 14.140 14.781 1.00 95.19 101 ILE A CA 1
ATOM 841 C C . ILE A 1 101 ? -19.627 12.999 15.015 1.00 95.19 101 ILE A C 1
ATOM 843 O O . ILE A 1 101 ? -20.776 13.064 14.567 1.00 95.19 101 ILE A O 1
ATOM 847 N N . VAL A 1 102 ? -19.197 11.926 15.685 1.00 92.81 102 VAL A N 1
ATOM 848 C CA . VAL A 1 102 ? -19.989 10.704 15.861 1.00 92.81 102 VAL A CA 1
ATOM 849 C C . VAL A 1 102 ? -19.783 10.125 17.258 1.00 92.81 102 VAL A C 1
ATOM 851 O O . VAL A 1 102 ? -18.685 9.710 17.604 1.00 92.81 102 VAL A O 1
ATOM 854 N N . ASP A 1 103 ? -20.876 9.958 18.006 1.00 95.31 103 ASP A N 1
ATOM 855 C CA . ASP A 1 103 ? -20.882 9.127 19.217 1.00 95.31 103 ASP A CA 1
ATOM 856 C C . ASP A 1 103 ? -20.721 7.647 18.835 1.00 95.31 103 ASP A C 1
ATOM 858 O O . ASP A 1 103 ? -21.565 7.092 18.118 1.00 95.31 103 ASP A O 1
ATOM 862 N N . PHE A 1 104 ? -19.649 7.004 19.296 1.00 96.69 104 PHE A N 1
ATOM 863 C CA . PHE A 1 104 ? -19.341 5.603 19.006 1.00 96.69 104 PHE A CA 1
ATOM 864 C C . PHE A 1 104 ? -19.969 4.623 19.999 1.00 96.69 104 PHE A C 1
ATOM 866 O O . PHE A 1 104 ? -20.016 3.421 19.714 1.00 96.69 104 PHE A O 1
ATOM 873 N N . LYS A 1 105 ? -20.494 5.096 21.133 1.00 97.44 105 LYS A N 1
ATOM 874 C CA . LYS A 1 105 ? -20.893 4.255 22.262 1.00 97.44 105 LYS A CA 1
ATOM 875 C C . LYS A 1 105 ? -21.876 3.157 21.861 1.00 97.44 105 LYS A C 1
ATOM 877 O O . LYS A 1 105 ? -22.971 3.400 21.357 1.00 97.44 105 LYS A O 1
ATOM 882 N N . GLY A 1 106 ? -21.476 1.906 22.088 1.00 96.38 106 GLY A N 1
ATOM 883 C CA . GLY A 1 106 ? -22.308 0.727 21.812 1.00 96.38 106 GLY A CA 1
ATOM 884 C C . GLY A 1 106 ? -22.528 0.408 20.324 1.00 96.38 106 GLY A C 1
ATOM 885 O O . GLY A 1 106 ? -23.213 -0.571 20.005 1.00 96.38 106 GLY A O 1
ATOM 886 N N . LYS A 1 107 ? -21.938 1.179 19.401 1.00 97.75 107 LYS A N 1
ATOM 887 C CA . LYS A 1 107 ? -22.087 0.979 17.954 1.00 97.75 107 LYS A CA 1
ATOM 888 C C . LYS A 1 107 ? -21.172 -0.120 17.430 1.00 97.75 107 LYS A C 1
ATOM 890 O O . LYS A 1 107 ? -20.160 -0.469 18.033 1.00 97.75 107 LYS A O 1
ATOM 895 N N . ARG A 1 108 ? -21.545 -0.667 16.273 1.00 98.31 108 ARG A N 1
ATOM 896 C CA . ARG A 1 108 ? -20.657 -1.496 15.450 1.00 98.31 108 ARG A CA 1
ATOM 897 C C . ARG A 1 108 ? -20.050 -0.597 14.382 1.00 98.31 108 ARG A C 1
ATOM 899 O O . ARG A 1 108 ? -20.799 0.074 13.678 1.00 98.31 108 ARG A O 1
ATOM 906 N N . VAL A 1 109 ? -18.729 -0.587 14.276 1.00 97.81 109 VAL A N 1
ATOM 907 C CA . VAL A 1 109 ? -17.980 0.302 13.380 1.00 97.81 109 VAL A CA 1
ATOM 908 C C . VAL A 1 109 ? -17.218 -0.533 12.364 1.00 97.81 109 VAL A C 1
ATOM 910 O O . VAL A 1 109 ? -16.698 -1.597 12.698 1.00 97.81 109 VAL A O 1
ATOM 913 N N . ILE A 1 110 ? -17.135 -0.042 11.133 1.00 98.06 110 ILE A N 1
ATOM 914 C CA . ILE A 1 110 ? -16.246 -0.569 10.101 1.00 98.06 110 ILE A CA 1
ATOM 915 C C . ILE A 1 110 ? -15.285 0.543 9.681 1.00 98.06 110 ILE A C 1
ATOM 917 O O . ILE A 1 110 ? -15.728 1.630 9.321 1.00 98.06 110 ILE A O 1
ATOM 921 N N . ASP A 1 111 ? -13.986 0.271 9.763 1.00 97.62 111 ASP A N 1
ATOM 922 C CA . ASP A 1 111 ? -12.919 1.173 9.322 1.00 97.62 111 ASP A CA 1
ATOM 923 C C . ASP A 1 111 ? -12.266 0.565 8.074 1.00 97.62 111 ASP A C 1
ATOM 925 O O . ASP A 1 111 ? -11.587 -0.462 8.158 1.00 97.62 111 ASP A O 1
ATOM 929 N N . VAL A 1 112 ? -12.561 1.131 6.902 1.00 97.19 112 VAL A N 1
ATOM 930 C CA . VAL A 1 112 ? -12.152 0.591 5.596 1.00 97.19 112 VAL A CA 1
ATOM 931 C C . VAL A 1 112 ? -10.862 1.258 5.141 1.00 97.19 112 VAL A C 1
ATOM 933 O O . VAL A 1 112 ? -10.816 2.473 5.001 1.00 97.19 112 VAL A O 1
ATOM 936 N N . GLY A 1 113 ? -9.835 0.456 4.851 1.00 93.38 113 GLY A N 1
ATOM 937 C CA . GLY A 1 113 ? -8.489 0.981 4.611 1.00 93.38 113 GLY A CA 1
ATOM 938 C C . GLY A 1 113 ? -7.850 1.446 5.915 1.00 93.38 113 GLY A C 1
ATOM 939 O O . GLY A 1 113 ? -7.287 2.533 5.980 1.00 93.38 113 GLY A O 1
ATOM 940 N N . SER A 1 114 ? -7.984 0.628 6.963 1.00 94.94 114 SER A N 1
ATOM 941 C CA . SER A 1 114 ? -7.633 1.005 8.337 1.00 94.94 114 SER A CA 1
ATOM 942 C C . SER A 1 114 ? -6.144 1.332 8.525 1.00 94.94 114 SER A C 1
ATOM 944 O O . SER A 1 114 ? -5.766 1.968 9.513 1.00 94.94 114 SER A O 1
ATOM 946 N N . GLY A 1 115 ? -5.270 0.923 7.597 1.00 93.38 115 GLY A N 1
ATOM 947 C CA . GLY A 1 115 ? -3.855 1.262 7.655 1.00 93.38 115 GLY A CA 1
ATOM 948 C C . GLY A 1 115 ? -3.205 0.700 8.919 1.00 93.38 115 GLY A C 1
ATOM 949 O O . GLY A 1 115 ? -3.299 -0.491 9.216 1.00 93.38 115 GLY A O 1
ATOM 950 N N . THR A 1 116 ? -2.561 1.571 9.698 1.00 94.38 116 THR A N 1
ATOM 951 C CA . THR A 1 116 ? -1.972 1.240 11.011 1.00 94.38 116 THR A CA 1
ATOM 952 C C . THR A 1 116 ? -2.981 1.307 12.169 1.00 94.38 116 THR A C 1
ATOM 954 O O . THR A 1 116 ? -2.626 1.097 13.335 1.00 94.38 116 THR A O 1
ATOM 957 N N . GLY A 1 117 ? -4.252 1.584 11.865 1.00 94.56 117 GLY A N 1
ATOM 958 C CA . GLY A 1 117 ? -5.377 1.550 12.797 1.00 94.56 117 GLY A CA 1
ATOM 959 C C . GLY A 1 117 ? -5.605 2.843 13.557 1.00 94.56 117 GLY A C 1
ATOM 960 O O . GLY A 1 117 ? -6.314 2.826 14.560 1.00 94.56 117 GLY A O 1
ATOM 961 N N . ARG A 1 118 ? -5.004 3.960 13.125 1.00 93.25 118 ARG A N 1
ATOM 962 C CA . ARG A 1 118 ? -5.070 5.242 13.843 1.00 93.25 118 ARG A CA 1
ATOM 963 C C . ARG A 1 118 ? -6.496 5.618 14.250 1.00 93.25 118 ARG A C 1
ATOM 965 O O . ARG A 1 118 ? -6.677 6.053 15.384 1.00 93.25 118 ARG A O 1
ATOM 972 N N . LEU A 1 119 ? -7.473 5.424 13.361 1.00 94.50 119 LEU A N 1
ATOM 973 C CA . LEU A 1 119 ? -8.886 5.697 13.634 1.00 94.50 119 LEU A CA 1
ATOM 974 C C . LEU A 1 119 ? -9.630 4.522 14.251 1.00 94.50 119 LEU A C 1
ATOM 976 O O . LEU A 1 119 ? -10.366 4.722 15.219 1.00 94.50 119 LEU A O 1
ATOM 980 N N . ALA A 1 120 ? -9.401 3.301 13.762 1.00 96.50 120 ALA A N 1
ATOM 981 C CA . ALA A 1 120 ? -9.965 2.099 14.370 1.00 96.50 120 ALA A CA 1
ATOM 982 C C . ALA A 1 120 ? -9.734 2.043 15.889 1.00 96.50 120 ALA A C 1
ATOM 984 O O . ALA A 1 120 ? -10.656 1.713 16.631 1.00 96.50 120 ALA A O 1
ATOM 985 N N . PHE A 1 121 ? -8.540 2.412 16.367 1.00 95.75 121 PHE A N 1
ATOM 986 C CA . PHE A 1 121 ? -8.217 2.405 17.795 1.00 95.75 121 PHE A CA 1
ATOM 987 C C . PHE A 1 121 ? -8.865 3.538 18.596 1.00 95.75 121 PHE A C 1
ATOM 989 O O . PHE A 1 121 ? -9.057 3.368 19.795 1.00 95.75 121 PHE A O 1
ATOM 996 N N . VAL A 1 122 ? -9.238 4.659 17.971 1.00 94.81 122 VAL A N 1
ATOM 997 C CA . VAL A 1 122 ? -10.066 5.685 18.632 1.00 94.81 122 VAL A CA 1
ATOM 998 C C . VAL A 1 122 ? -11.468 5.139 18.832 1.00 94.81 122 VAL A C 1
ATOM 1000 O O . VAL A 1 122 ? -11.948 5.084 19.960 1.00 94.81 122 VAL A O 1
ATOM 1003 N N . GLY A 1 123 ? -12.081 4.640 17.754 1.00 95.19 123 GLY A N 1
ATOM 1004 C CA . GLY A 1 123 ? -13.414 4.046 17.815 1.00 95.19 123 GLY A CA 1
ATOM 1005 C C . GLY A 1 123 ? -13.484 2.868 18.789 1.00 95.19 123 GLY A C 1
ATOM 1006 O O . GLY A 1 123 ? -14.474 2.719 19.498 1.00 95.19 123 GLY A O 1
ATOM 1007 N N . ALA A 1 124 ? -12.422 2.064 18.890 1.00 96.25 124 ALA A N 1
ATOM 1008 C CA . ALA A 1 124 ? -12.374 0.889 19.761 1.00 96.25 124 ALA A CA 1
ATOM 1009 C C . ALA A 1 124 ? -12.450 1.214 21.261 1.00 96.25 124 ALA A C 1
ATOM 1011 O O . ALA A 1 124 ? -12.789 0.328 22.040 1.00 96.25 124 ALA A O 1
ATOM 1012 N N . LYS A 1 125 ? -12.174 2.461 21.672 1.00 94.31 125 LYS A N 1
ATOM 1013 C CA . LYS A 1 125 ? -12.300 2.887 23.076 1.00 94.31 125 LYS A CA 1
ATOM 1014 C C . LYS A 1 125 ? -13.755 2.897 23.557 1.00 94.31 125 LYS A C 1
ATOM 1016 O O . LYS A 1 125 ? -14.000 2.698 24.743 1.00 94.31 125 LYS A O 1
ATOM 1021 N N . GLU A 1 126 ? -14.709 3.133 22.655 1.00 93.88 126 GLU A N 1
ATOM 1022 C CA . GLU A 1 126 ? -16.114 3.392 23.012 1.00 93.88 126 GLU A CA 1
ATOM 1023 C C . GLU A 1 126 ? -17.119 2.513 22.255 1.00 93.88 126 GLU A C 1
ATOM 1025 O O . GLU A 1 126 ? -18.209 2.209 22.758 1.00 93.88 126 GLU A O 1
ATOM 1030 N N . ALA A 1 127 ? -16.772 2.091 21.039 1.00 97.12 127 ALA A N 1
ATOM 1031 C CA . ALA A 1 127 ? -17.608 1.225 20.227 1.00 97.12 127 ALA A CA 1
ATOM 1032 C C . ALA A 1 127 ? -17.768 -0.160 20.854 1.00 97.12 127 ALA A C 1
ATOM 1034 O O . ALA A 1 127 ? -16.892 -0.680 21.539 1.00 97.12 127 ALA A O 1
ATOM 1035 N N . ARG A 1 128 ? -18.888 -0.819 20.543 1.00 97.12 128 ARG A N 1
ATOM 1036 C CA . ARG A 1 128 ? -19.094 -2.225 20.912 1.00 97.12 128 ARG A CA 1
ATOM 1037 C C . ARG A 1 128 ? -18.107 -3.141 20.190 1.00 97.12 128 ARG A C 1
ATOM 1039 O O . ARG A 1 128 ? -17.701 -4.159 20.738 1.00 97.12 128 ARG A O 1
ATOM 1046 N N . VAL A 1 129 ? -17.827 -2.840 18.925 1.00 97.56 129 VAL A N 1
ATOM 1047 C CA . VAL A 1 129 ? -16.878 -3.578 18.086 1.00 97.56 129 VAL A CA 1
ATOM 1048 C C . VAL A 1 129 ? -16.436 -2.695 16.926 1.00 97.56 129 VAL A C 1
ATOM 1050 O O . VAL A 1 129 ? -17.254 -1.967 16.354 1.00 97.56 129 VAL A O 1
ATOM 1053 N N . VAL A 1 130 ? -15.163 -2.808 16.555 1.00 98.00 130 VAL A N 1
ATOM 1054 C CA . VAL A 1 130 ? -14.589 -2.178 15.364 1.00 98.00 130 VAL A CA 1
ATOM 1055 C C . VAL A 1 130 ? -14.026 -3.259 14.448 1.00 98.00 130 VAL A C 1
ATOM 1057 O O . VAL A 1 130 ? -13.192 -4.064 14.856 1.00 98.00 130 VAL A O 1
ATOM 1060 N N . TYR A 1 131 ? -14.470 -3.267 13.196 1.00 98.00 131 TYR A N 1
ATOM 1061 C CA . TYR A 1 131 ? -13.905 -4.093 12.137 1.00 98.00 131 TYR A CA 1
ATOM 1062 C C . TYR A 1 131 ? -12.901 -3.261 11.336 1.00 98.00 131 TYR A C 1
ATOM 1064 O O . TYR A 1 131 ? -13.291 -2.491 10.461 1.00 98.00 131 TYR A O 1
ATOM 1072 N N . ALA A 1 132 ? -11.611 -3.420 11.639 1.00 97.81 132 ALA A N 1
ATOM 1073 C CA . ALA A 1 132 ? -10.522 -2.832 10.863 1.00 97.81 132 ALA A CA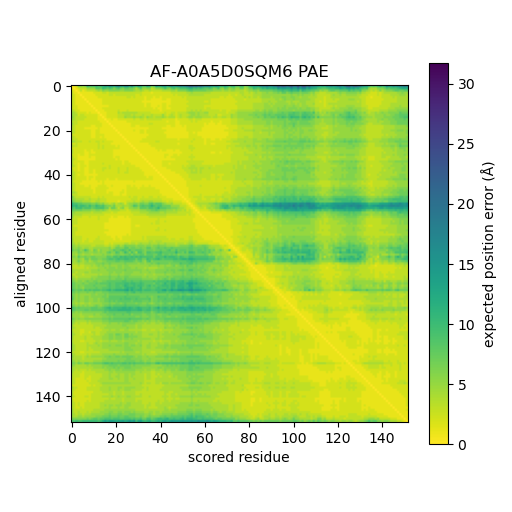 1
ATOM 1074 C C . ALA A 1 132 ? -10.282 -3.658 9.587 1.00 97.81 132 ALA A C 1
ATOM 1076 O O . ALA A 1 132 ? -9.748 -4.772 9.638 1.00 97.81 132 ALA A O 1
ATOM 1077 N N . VAL A 1 133 ? -10.713 -3.134 8.441 1.00 97.50 133 VAL A N 1
ATOM 1078 C CA . VAL A 1 133 ? -10.602 -3.791 7.135 1.00 97.50 133 VAL A CA 1
ATOM 1079 C C . VAL A 1 133 ? -9.387 -3.239 6.408 1.00 97.50 133 VAL A C 1
ATOM 1081 O O . VAL A 1 133 ? -9.341 -2.064 6.057 1.00 97.50 133 VAL A O 1
ATOM 1084 N N . GLU A 1 134 ? -8.406 -4.101 6.158 1.00 95.25 134 GLU A N 1
ATOM 1085 C CA . GLU A 1 134 ? -7.138 -3.703 5.552 1.00 95.25 134 GLU A CA 1
ATOM 1086 C C . GLU A 1 134 ? -6.687 -4.742 4.512 1.00 95.25 134 GLU A C 1
ATOM 1088 O O . GLU A 1 134 ? -6.550 -5.922 4.861 1.00 95.25 134 GLU A O 1
ATOM 1093 N N . PRO A 1 135 ? -6.494 -4.368 3.231 1.00 92.25 135 PRO A N 1
ATOM 1094 C CA . PRO A 1 135 ? -6.058 -5.293 2.183 1.00 92.25 135 PRO A CA 1
ATOM 1095 C C . PRO A 1 135 ? -4.606 -5.773 2.325 1.00 92.25 135 PRO A C 1
ATOM 1097 O O . PRO A 1 135 ? -4.318 -6.912 1.935 1.00 92.25 135 PRO A O 1
ATOM 1100 N N . VAL A 1 136 ? -3.709 -4.969 2.900 1.00 91.94 136 VAL A N 1
ATOM 1101 C CA . VAL A 1 136 ? -2.278 -5.280 3.015 1.00 91.94 136 VAL A CA 1
ATOM 1102 C C . VAL A 1 136 ? -2.021 -6.214 4.195 1.00 91.94 136 VAL A C 1
ATOM 1104 O O . VAL A 1 136 ? -2.328 -5.924 5.352 1.00 91.94 136 VAL A O 1
ATOM 1107 N N . THR A 1 137 ? -1.401 -7.363 3.927 1.00 91.56 137 THR A N 1
ATOM 1108 C CA . THR A 1 137 ? -1.167 -8.412 4.930 1.00 91.56 137 THR A CA 1
ATOM 1109 C C . THR A 1 137 ? -0.294 -7.930 6.074 1.00 91.56 137 THR A C 1
ATOM 1111 O O . THR A 1 137 ? -0.575 -8.259 7.226 1.00 91.56 137 THR A O 1
ATOM 1114 N N . ASN A 1 138 ? 0.750 -7.155 5.774 1.00 91.38 138 ASN A N 1
ATOM 1115 C CA . ASN A 1 138 ? 1.645 -6.649 6.806 1.00 91.38 138 ASN A CA 1
ATOM 1116 C C . ASN A 1 138 ? 0.931 -5.678 7.757 1.00 91.38 138 ASN A C 1
ATOM 1118 O O . ASN A 1 138 ? 1.051 -5.817 8.971 1.00 91.38 138 ASN A O 1
ATOM 1122 N N . LEU A 1 139 ? 0.096 -4.782 7.221 1.00 93.62 139 LEU A N 1
ATOM 1123 C CA . LEU A 1 139 ? -0.722 -3.879 8.028 1.00 93.62 139 LEU A CA 1
ATOM 1124 C C . LEU A 1 139 ? -1.753 -4.643 8.869 1.00 93.62 139 LEU A C 1
ATOM 1126 O O . LEU A 1 139 ? -1.881 -4.380 10.059 1.00 93.62 139 LEU A O 1
ATOM 1130 N N . ARG A 1 140 ? -2.402 -5.683 8.324 1.00 94.81 140 ARG A N 1
ATOM 1131 C CA . ARG A 1 140 ? -3.268 -6.571 9.129 1.00 94.81 140 ARG A CA 1
ATOM 1132 C C . ARG A 1 140 ? -2.531 -7.239 10.290 1.00 94.81 140 ARG A C 1
ATOM 1134 O O . ARG A 1 140 ? -3.116 -7.410 11.358 1.00 94.81 140 ARG A O 1
ATOM 1141 N N . ARG A 1 141 ? -1.285 -7.680 10.088 1.00 94.81 141 ARG A N 1
ATOM 1142 C CA . ARG A 1 141 ? -0.465 -8.262 11.169 1.00 94.81 141 ARG A CA 1
ATOM 1143 C C . ARG A 1 141 ? -0.145 -7.208 12.221 1.00 94.81 141 ARG A C 1
ATOM 1145 O O . ARG A 1 141 ? -0.415 -7.445 13.393 1.00 94.81 141 ARG A O 1
ATOM 1152 N N . TYR A 1 142 ? 0.309 -6.037 11.783 1.00 95.38 142 TYR A N 1
ATOM 1153 C CA . TYR A 1 142 ? 0.595 -4.903 12.653 1.00 95.38 142 TYR A CA 1
ATOM 1154 C C . TYR A 1 142 ? -0.624 -4.493 13.496 1.00 95.38 142 TYR A C 1
ATOM 1156 O O . TYR A 1 142 ? -0.519 -4.389 14.714 1.00 95.38 142 TYR A O 1
ATOM 1164 N N . LEU A 1 143 ? -1.804 -4.359 12.880 1.00 96.44 143 LEU A N 1
ATOM 1165 C CA . LEU A 1 143 ? -3.069 -4.076 13.568 1.00 96.44 143 LEU A CA 1
ATOM 1166 C C . LEU A 1 143 ? -3.357 -5.092 14.679 1.00 96.44 143 LEU A C 1
ATOM 1168 O O . LEU A 1 143 ? -3.682 -4.707 15.800 1.00 96.44 143 LEU A O 1
ATOM 1172 N N . LYS A 1 144 ? -3.204 -6.391 14.393 1.00 96.69 144 LYS A N 1
ATOM 1173 C CA . LYS A 1 144 ? -3.414 -7.461 15.383 1.00 96.69 144 LYS A CA 1
ATOM 1174 C C . LYS A 1 144 ? -2.417 -7.387 16.537 1.00 96.69 144 LYS A C 1
ATOM 1176 O O . LYS A 1 144 ? -2.789 -7.643 17.677 1.00 96.69 144 LYS A O 1
ATOM 1181 N N . GLU A 1 145 ? -1.158 -7.075 16.257 1.00 96.81 145 GLU A N 1
ATOM 1182 C CA . GLU A 1 145 ? -0.125 -6.921 17.286 1.00 96.81 145 GLU A CA 1
ATOM 1183 C C . GLU A 1 145 ? -0.371 -5.684 18.151 1.00 96.81 145 GLU A C 1
ATOM 1185 O O . GLU A 1 145 ? -0.280 -5.763 19.375 1.00 96.81 145 GLU A O 1
ATOM 1190 N N . LYS A 1 146 ? -0.743 -4.561 17.534 1.00 95.75 146 LYS A N 1
ATOM 1191 C CA . LYS A 1 146 ? -1.076 -3.313 18.224 1.00 95.75 146 LYS A CA 1
ATOM 1192 C C . LYS A 1 146 ? -2.334 -3.450 19.084 1.00 95.75 146 LYS A C 1
ATOM 1194 O O . LYS A 1 146 ? -2.320 -3.008 20.226 1.00 95.75 146 LYS A O 1
ATOM 1199 N N . ALA A 1 147 ? -3.369 -4.137 18.596 1.00 96.06 147 ALA A N 1
ATOM 1200 C CA . ALA A 1 147 ? -4.567 -4.442 19.383 1.00 96.06 147 ALA A CA 1
ATOM 1201 C C . ALA A 1 147 ? -4.222 -5.229 20.655 1.00 96.06 147 ALA A C 1
ATOM 1203 O O . ALA A 1 147 ? -4.542 -4.785 21.755 1.00 96.06 147 ALA A O 1
ATOM 1204 N N . LYS A 1 148 ? -3.430 -6.303 20.520 1.00 96.50 148 LYS A N 1
ATOM 1205 C CA . LYS A 1 148 ? -2.938 -7.082 21.668 1.00 96.50 148 LYS A CA 1
ATOM 1206 C C . LYS A 1 148 ? -2.153 -6.231 22.667 1.00 96.50 148 LYS A C 1
ATOM 1208 O O . LYS A 1 148 ? -2.376 -6.359 23.865 1.00 96.50 148 LYS A O 1
ATOM 1213 N N . LYS A 1 149 ? -1.245 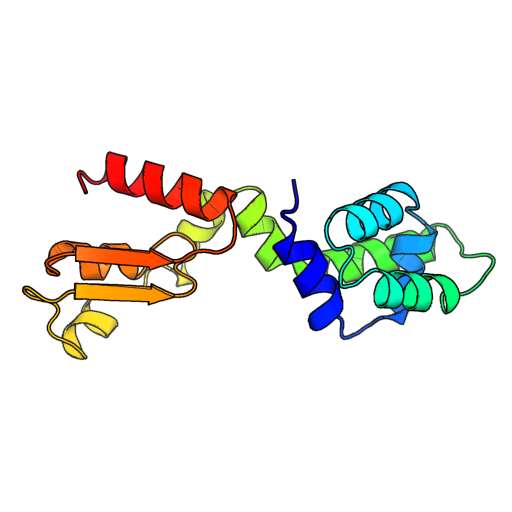-5.370 22.190 1.00 95.19 149 LYS A N 1
ATOM 1214 C CA . LYS A 1 149 ? -0.467 -4.453 23.048 1.00 95.19 149 LYS A CA 1
ATOM 1215 C C . LYS A 1 149 ? -1.365 -3.474 23.813 1.00 95.19 149 LYS A C 1
ATOM 1217 O O . LYS A 1 149 ? -1.058 -3.145 24.952 1.00 95.19 149 LYS A O 1
ATOM 1222 N N . ASN A 1 150 ? -2.470 -3.053 23.203 1.00 92.12 150 ASN A N 1
ATOM 1223 C CA . ASN A 1 150 ? -3.429 -2.114 23.783 1.00 92.12 150 ASN A CA 1
ATOM 1224 C C . ASN A 1 150 ? -4.510 -2.788 24.648 1.00 92.12 150 ASN A C 1
ATOM 1226 O O . ASN A 1 150 ? -5.356 -2.086 25.196 1.00 92.12 150 ASN A O 1
ATOM 1230 N N . GLY A 1 151 ? -4.504 -4.120 24.772 1.00 92.06 151 GLY A N 1
ATOM 1231 C CA . GLY A 1 151 ? -5.524 -4.860 25.521 1.00 92.06 151 GLY A CA 1
ATOM 1232 C C . GLY A 1 151 ? -6.908 -4.857 24.862 1.00 92.06 151 GLY A C 1
ATOM 1233 O O . GLY A 1 151 ? -7.908 -4.926 25.574 1.00 92.06 151 GLY A O 1
ATOM 1234 N N . ILE A 1 152 ? -6.953 -4.753 23.527 1.00 86.62 152 ILE A N 1
ATOM 1235 C CA . ILE A 1 152 ? -8.168 -4.779 22.692 1.00 86.62 152 ILE A CA 1
ATOM 1236 C C . ILE A 1 152 ? -8.319 -6.148 22.026 1.00 86.62 152 ILE A C 1
ATOM 1238 O O . ILE A 1 152 ? -7.295 -6.687 21.536 1.00 86.62 152 ILE A O 1
#

Mean predicted aligned error: 4.24 Å

Sequence (152 aa):
MLDKVHAVWLADFCKDEKTLGIALKGNPSVYWYLKKMAPEREYFYEQVLANAPKNLESEKIREAEIKVMKSINDWLLYVYNPETYDNLDFTKWNDSELTDIVDFKGKRVIDVGSGTGRLAFVGAKEARVVYAVEPVTNLRRYLKEKAKKNGI

Radius of gyration: 19.47 Å; Cα contacts (8 Å, |Δi|>4): 168; chains: 1; bounding box: 44×29×53 Å

Secondary structure (DSSP, 8-state):
---HHHHHHHHHT-S-HHHHHHHHHH-HHHHHHHHHH-GGGHHHHHHHHHSSPSS--HHHHHHHHHHHHHHTHHHHHHHH-HHHHHTSGGGG--THHHHTT---TT-EEEEET-TT-TTHHHHTTTSSEEEEE-S-HHHHHHHHHHHHHTT-